Protein AF-X6G4X7-F1 (afdb_monomer)

Solvent-accessible surface area (backbone atoms only — not comparable to full-atom values): 8459 Å² total; per-residue (Å²): 106,70,67,59,50,53,50,50,56,53,48,49,55,52,48,54,55,52,49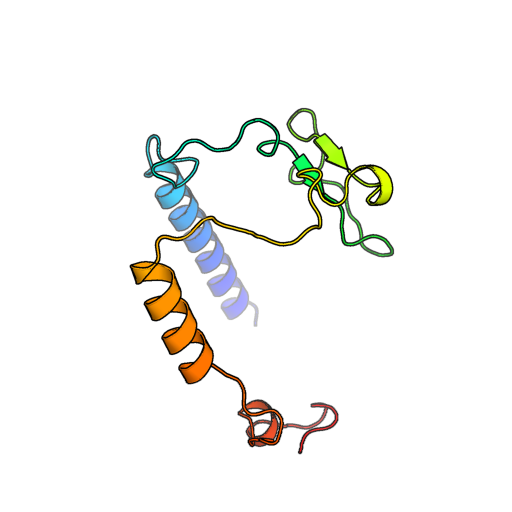,53,53,55,57,70,68,52,72,93,44,80,67,83,57,97,62,84,80,60,72,96,56,71,36,57,36,75,58,86,72,79,60,97,85,60,77,86,44,84,91,60,41,57,97,74,37,54,62,38,73,62,58,82,84,43,66,37,84,84,74,59,89,72,69,94,80,81,94,71,55,81,67,54,51,55,54,49,51,56,49,50,68,73,66,56,78,64,88,86,64,80,77,90,46,72,66,46,77,66,59,54,96,85,64,71,89,65,123

Nearest PDB structures (foldseek):
  7da2-assembly1_E  TM=2.557E-01  e=9.486E+00  Gallus gallus

Mean predicted aligned error: 10.56 Å

Radius of gyration: 23.16 Å; Cα contacts (8 Å, |Δi|>4): 43; chains: 1; bounding box: 55×40×49 Å

Foldseek 3Di:
DVVVVVVVVVVVVVVVVVVVVVVVVPPPCVPVDPDDDDPLCQQEDECPDDDPPDDDDPVQDDPSHPYDPDCVVQVVVVPDPNDDDDDDDPVVVVVVVVVCVVPPDDPVDDDQDPLLVPDDPPSPDDD

Sequence (127 aa):
IKDALGFLMTREIAHQKSFEKALYAIENNFPSGKLPGVEKYASMYVNTSQGDGDVAGPWNSGEEWDRIDDLEEVMPVDGGDGLATVKLGAKDMKVVARMADRTLSDPASDPTTGADLGAGPGAGRTK

Secondary structure (DSSP, 8-state):
-HHHHHHHHHHHHHHHHHHHHHHHT-TT-SSSSSS---HHHHSEEE----STT----TTTSSTT-EEE--HHHHSSTTSS-S-------HHHHHHHHHHHHHT---TT--PPPHHHHT--TT--S--

pLDDT: mean 89.06, std 7.94, range [59.69, 97.0]

Structure (mmCIF, N/CA/C/O backbone):
data_AF-X6G4X7-F1
#
_entry.id   AF-X6G4X7-F1
#
loop_
_atom_site.group_PDB
_atom_site.id
_atom_site.type_symbol
_atom_site.label_atom_id
_atom_site.label_alt_id
_atom_site.label_comp_id
_atom_site.label_asym_id
_atom_site.label_entity_id
_atom_site.label_seq_id
_atom_site.pdbx_PDB_ins_code
_atom_site.Cartn_x
_atom_site.Cartn_y
_atom_site.Cartn_z
_atom_site.occupancy
_atom_site.B_iso_or_equiv
_atom_site.auth_seq_id
_atom_site.auth_comp_id
_atom_site.auth_asym_id
_atom_site.auth_atom_id
_atom_site.pdbx_PDB_model_num
ATOM 1 N N . ILE A 1 1 ? 21.421 6.325 -27.385 1.00 80.62 1 ILE A N 1
ATOM 2 C CA . ILE A 1 1 ? 21.243 5.556 -26.122 1.00 80.62 1 ILE A CA 1
ATOM 3 C C . ILE A 1 1 ? 21.815 6.316 -24.925 1.00 80.62 1 ILE A C 1
ATOM 5 O O . ILE A 1 1 ? 21.036 6.650 -24.047 1.00 80.62 1 ILE A O 1
ATOM 9 N N . LYS A 1 2 ? 23.116 6.652 -24.895 1.00 88.50 2 LYS A N 1
ATOM 10 C CA . LYS A 1 2 ? 23.729 7.400 -23.776 1.00 88.50 2 LYS A CA 1
ATOM 11 C C . LYS A 1 2 ? 23.046 8.742 -23.481 1.00 88.50 2 LYS A C 1
ATOM 13 O O . LYS A 1 2 ? 22.734 8.997 -22.328 1.00 88.50 2 LYS A O 1
ATOM 18 N N . ASP A 1 3 ? 22.724 9.525 -24.510 1.00 88.56 3 ASP A N 1
ATOM 19 C CA . ASP A 1 3 ? 22.071 10.831 -24.316 1.00 88.56 3 ASP A CA 1
ATOM 20 C C . ASP A 1 3 ? 20.646 10.698 -23.762 1.00 88.56 3 ASP A C 1
ATOM 22 O O . ASP A 1 3 ? 20.257 11.425 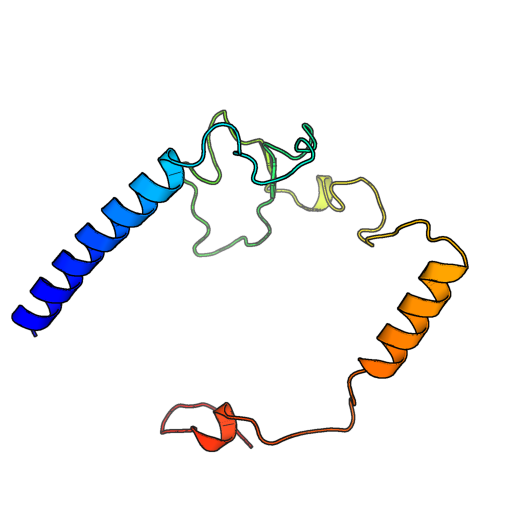-22.854 1.00 88.56 3 ASP A O 1
ATOM 26 N N . ALA A 1 4 ? 19.888 9.711 -24.251 1.00 91.50 4 ALA A N 1
ATOM 27 C CA . ALA A 1 4 ? 18.550 9.410 -23.745 1.00 91.50 4 ALA A CA 1
ATOM 28 C C . ALA A 1 4 ? 18.593 8.935 -22.282 1.00 91.50 4 ALA A C 1
ATOM 30 O O . ALA A 1 4 ? 17.826 9.427 -21.460 1.00 91.50 4 ALA A O 1
ATOM 31 N N . LEU A 1 5 ? 19.525 8.039 -21.934 1.00 94.06 5 LEU A N 1
ATOM 32 C CA . LEU A 1 5 ? 19.732 7.607 -20.548 1.00 94.06 5 LEU A CA 1
ATOM 33 C C . LEU A 1 5 ? 20.176 8.770 -19.651 1.00 94.06 5 LEU A C 1
ATOM 35 O O . LEU A 1 5 ? 19.668 8.904 -18.543 1.00 94.06 5 LEU A O 1
ATOM 39 N N . GLY A 1 6 ? 21.070 9.641 -20.128 1.00 93.81 6 GLY A N 1
ATOM 40 C CA . GLY A 1 6 ? 21.505 10.836 -19.400 1.00 93.81 6 GLY A CA 1
ATOM 41 C C . GLY A 1 6 ? 20.353 11.796 -19.103 1.00 93.81 6 GLY A C 1
ATOM 42 O O . GLY A 1 6 ? 20.211 12.270 -17.973 1.00 93.81 6 GLY A O 1
ATOM 43 N N . PHE A 1 7 ? 19.483 12.028 -20.089 1.00 95.56 7 PHE A N 1
ATOM 44 C CA . PHE A 1 7 ? 18.266 12.811 -19.894 1.00 95.56 7 PHE A CA 1
ATOM 45 C C . PHE A 1 7 ? 17.334 12.160 -18.865 1.00 95.56 7 PHE A C 1
ATOM 47 O O . PHE A 1 7 ? 16.928 12.829 -17.917 1.00 95.56 7 PHE A O 1
ATOM 54 N N . LEU A 1 8 ? 17.036 10.863 -19.009 1.00 97.00 8 LEU A N 1
ATOM 55 C CA . LEU A 1 8 ? 16.141 10.146 -18.096 1.00 97.00 8 LEU A CA 1
ATOM 56 C C . LEU A 1 8 ? 16.673 10.142 -16.659 1.00 97.00 8 LEU A C 1
ATOM 58 O O . LEU A 1 8 ? 15.941 10.540 -15.764 1.00 97.00 8 LEU A O 1
ATOM 62 N N . MET A 1 9 ? 17.954 9.832 -16.432 1.00 94.12 9 MET A N 1
ATOM 63 C CA . MET A 1 9 ? 18.559 9.903 -15.090 1.00 94.12 9 MET A CA 1
ATOM 64 C C . MET A 1 9 ? 18.446 11.307 -14.479 1.00 94.12 9 MET A C 1
ATOM 66 O O . MET A 1 9 ? 18.146 11.455 -13.298 1.00 94.12 9 MET A O 1
ATOM 70 N N . THR A 1 10 ? 18.620 12.355 -15.289 1.00 94.94 10 THR A N 1
ATOM 71 C CA . THR A 1 10 ? 18.449 13.742 -14.829 1.00 94.94 10 THR A CA 1
ATOM 72 C C . THR A 1 10 ? 16.996 14.039 -14.455 1.00 94.94 10 THR A C 1
ATOM 74 O O . THR A 1 10 ? 16.731 14.737 -13.473 1.00 94.94 10 THR A O 1
ATOM 77 N N . ARG A 1 11 ? 16.036 13.510 -15.221 1.00 96.94 11 ARG A N 1
ATOM 78 C CA . ARG A 1 11 ? 14.611 13.622 -14.896 1.00 96.94 11 ARG A CA 1
ATOM 79 C C . ARG A 1 11 ? 14.255 12.847 -13.631 1.00 96.94 11 ARG A C 1
ATOM 81 O O . ARG A 1 11 ? 13.521 13.402 -12.822 1.00 96.94 11 ARG A O 1
ATOM 88 N N . GLU A 1 12 ? 14.831 11.670 -13.405 1.00 95.50 12 GLU A N 1
ATOM 89 C CA . GLU A 1 12 ? 14.632 10.914 -12.161 1.00 95.50 12 GLU A CA 1
ATOM 90 C C . GLU A 1 12 ? 15.142 11.677 -10.933 1.00 95.50 12 GLU A C 1
ATOM 92 O O . GLU A 1 12 ? 14.427 11.775 -9.939 1.00 95.50 12 GLU A O 1
ATOM 97 N N . ILE A 1 13 ? 16.306 12.334 -11.020 1.00 96.19 13 ILE A N 1
ATOM 98 C CA . ILE A 1 13 ? 16.792 13.224 -9.946 1.00 96.19 13 ILE A CA 1
ATOM 99 C C . ILE A 1 13 ? 15.781 14.349 -9.674 1.00 96.19 13 ILE A C 1
ATOM 101 O O . ILE A 1 13 ? 15.489 14.682 -8.522 1.00 96.19 13 ILE A O 1
ATOM 105 N N . ALA A 1 14 ? 15.225 14.950 -10.732 1.00 95.62 14 ALA A N 1
ATOM 106 C CA . ALA A 1 14 ? 14.211 15.990 -10.586 1.00 95.62 14 ALA A CA 1
ATOM 107 C C . ALA A 1 14 ? 12.912 15.450 -9.962 1.00 95.62 14 ALA A C 1
ATOM 109 O O . ALA A 1 14 ? 12.311 16.140 -9.136 1.00 95.62 14 ALA A O 1
ATOM 110 N N . HIS A 1 15 ? 12.493 14.234 -10.324 1.00 95.94 15 HIS A N 1
ATOM 111 C CA . HIS A 1 15 ? 11.320 13.573 -9.757 1.00 95.94 15 HIS A CA 1
ATOM 112 C C . HIS A 1 15 ? 11.516 13.276 -8.268 1.00 95.94 15 HIS A C 1
ATOM 114 O O . HIS A 1 15 ? 10.685 13.708 -7.472 1.00 95.94 15 HIS A O 1
ATOM 120 N N . GLN A 1 16 ? 12.634 12.658 -7.874 1.00 96.69 16 GLN A N 1
ATOM 121 C CA . GLN A 1 16 ? 12.958 12.379 -6.467 1.00 96.69 16 GLN A CA 1
ATOM 122 C C . GLN A 1 16 ? 12.909 13.653 -5.618 1.00 96.69 16 GLN A C 1
ATOM 124 O O . GLN A 1 16 ? 12.159 13.729 -4.647 1.00 96.69 16 GLN A O 1
ATOM 129 N N . LYS A 1 17 ? 13.597 14.714 -6.061 1.00 94.31 17 LYS A N 1
ATOM 130 C CA . LYS A 1 17 ? 13.579 16.013 -5.375 1.00 94.31 17 LYS A CA 1
ATOM 131 C C . LYS A 1 17 ? 12.171 16.604 -5.262 1.00 94.31 17 LYS A C 1
ATOM 133 O O . LYS A 1 17 ? 11.845 17.231 -4.255 1.00 94.31 17 LYS A O 1
ATOM 138 N N . SER A 1 18 ? 11.354 16.474 -6.308 1.00 93.94 18 SER A N 1
ATOM 139 C CA . SER A 1 18 ? 9.981 16.982 -6.301 1.00 93.94 18 SER A CA 1
ATOM 140 C C . SER A 1 18 ? 9.100 16.205 -5.322 1.00 93.94 18 SER A C 1
ATOM 142 O O . SER A 1 18 ? 8.339 16.826 -4.582 1.00 93.94 18 SER A O 1
ATOM 144 N N . PHE A 1 19 ? 9.209 14.875 -5.298 1.00 93.06 19 PHE A N 1
ATOM 145 C CA . PHE A 1 19 ? 8.426 14.023 -4.406 1.00 93.06 19 PHE A CA 1
ATOM 146 C C . PHE A 1 19 ? 8.822 14.200 -2.940 1.00 93.06 19 PHE A C 1
ATOM 148 O O . PHE A 1 19 ? 7.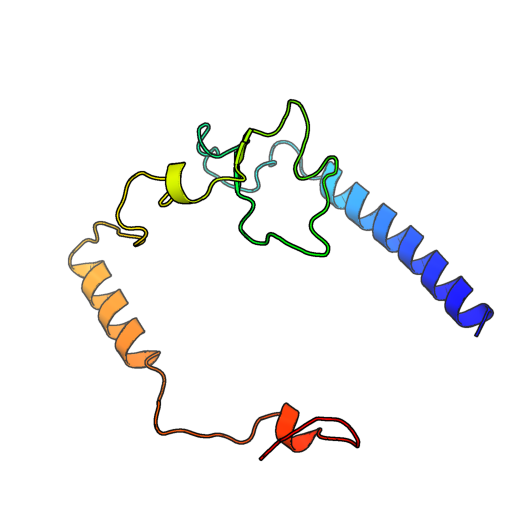935 14.360 -2.109 1.00 93.06 19 PHE A O 1
ATOM 155 N N . GLU A 1 20 ? 10.115 14.279 -2.619 1.00 93.44 20 GLU A N 1
ATOM 156 C CA . GLU A 1 20 ? 10.571 14.545 -1.246 1.00 93.44 20 GLU A CA 1
ATOM 157 C C . GLU A 1 20 ? 10.098 15.910 -0.737 1.00 93.44 20 GLU A C 1
ATOM 159 O O . GLU A 1 20 ? 9.599 16.024 0.381 1.00 93.44 20 GLU A O 1
ATOM 164 N N . LYS A 1 21 ? 10.177 16.956 -1.573 1.00 90.81 21 LYS A N 1
ATOM 165 C CA . LYS A 1 21 ? 9.638 18.275 -1.211 1.00 90.81 21 LYS A CA 1
ATOM 166 C C . LYS A 1 21 ? 8.135 18.244 -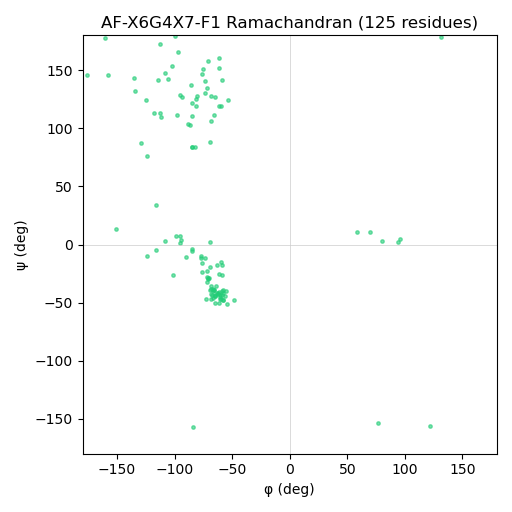0.965 1.00 90.81 21 LYS A C 1
ATOM 168 O O . LYS A 1 21 ? 7.670 18.911 -0.048 1.00 90.81 21 LYS A O 1
ATOM 173 N N . ALA A 1 22 ? 7.387 17.513 -1.789 1.00 88.38 22 ALA A N 1
ATOM 174 C CA . ALA A 1 22 ? 5.953 17.355 -1.592 1.00 88.38 22 ALA A CA 1
ATOM 175 C C . ALA A 1 22 ? 5.656 16.593 -0.293 1.00 88.38 22 ALA A C 1
ATOM 177 O O . ALA A 1 22 ? 4.808 17.034 0.474 1.00 88.38 22 ALA A O 1
ATOM 178 N N . LEU A 1 23 ? 6.392 15.511 -0.015 1.00 85.06 23 LEU A N 1
ATOM 179 C CA . LEU A 1 23 ? 6.251 14.715 1.204 1.00 85.06 23 LEU A CA 1
ATOM 180 C C . LEU A 1 23 ? 6.511 15.557 2.460 1.00 85.06 23 LEU A C 1
ATOM 182 O O . LEU A 1 23 ? 5.699 15.544 3.379 1.00 85.06 23 LEU A O 1
ATOM 186 N N . TYR A 1 24 ? 7.590 16.341 2.482 1.00 84.44 24 TYR A N 1
ATOM 187 C CA . TYR A 1 24 ? 7.932 17.182 3.635 1.00 84.44 24 TYR A CA 1
ATOM 188 C C . TYR A 1 24 ? 7.088 18.453 3.771 1.00 84.44 24 TYR A C 1
ATOM 190 O O . TYR A 1 24 ? 7.071 19.051 4.842 1.00 84.44 24 TYR A O 1
ATOM 198 N N . ALA A 1 25 ? 6.373 18.871 2.725 1.00 85.62 25 ALA A N 1
ATOM 199 C CA . ALA A 1 25 ? 5.411 19.971 2.819 1.00 85.62 25 ALA A CA 1
ATOM 200 C C . ALA A 1 25 ? 4.088 19.553 3.493 1.00 85.62 25 ALA A C 1
ATOM 202 O O . ALA A 1 25 ? 3.266 20.409 3.822 1.00 85.62 25 ALA A O 1
ATOM 203 N N . ILE A 1 26 ? 3.860 18.251 3.689 1.00 79.88 26 ILE A N 1
ATOM 204 C CA . ILE A 1 26 ? 2.690 17.710 4.381 1.00 79.88 26 ILE A CA 1
ATOM 205 C C . ILE A 1 26 ? 2.977 17.711 5.893 1.00 79.88 26 ILE A C 1
ATOM 207 O O . ILE A 1 26 ? 3.413 16.717 6.468 1.00 79.88 26 ILE A O 1
ATOM 211 N N . GLU A 1 27 ? 2.745 18.845 6.554 1.00 70.25 27 GLU A N 1
ATOM 212 C CA . GLU A 1 27 ? 2.893 18.961 8.011 1.00 70.25 27 GLU A CA 1
ATOM 213 C C . GLU A 1 27 ? 1.761 18.222 8.753 1.00 70.25 27 GLU A C 1
ATOM 215 O O . GLU A 1 27 ? 0.585 18.361 8.414 1.00 70.25 27 GLU A O 1
ATOM 220 N N . ASN A 1 28 ? 2.106 17.451 9.793 1.00 67.44 28 ASN A N 1
ATOM 221 C CA . ASN A 1 28 ? 1.181 16.750 10.708 1.00 67.44 28 ASN A CA 1
ATOM 222 C C . ASN A 1 28 ? 0.198 15.743 10.081 1.00 67.44 28 ASN A C 1
ATOM 224 O O . ASN A 1 28 ? -0.720 15.288 10.757 1.00 67.44 28 ASN A O 1
ATOM 228 N N . ASN A 1 29 ? 0.357 15.389 8.808 1.00 59.69 29 ASN A N 1
ATOM 229 C CA . ASN A 1 29 ? -0.584 14.522 8.093 1.00 59.69 29 ASN A CA 1
ATOM 230 C C . ASN A 1 29 ? 0.077 13.200 7.672 1.00 59.69 29 ASN A C 1
ATOM 232 O O . ASN A 1 29 ? -0.243 12.625 6.633 1.00 59.69 29 ASN A O 1
ATOM 236 N N . PHE A 1 30 ? 1.001 12.725 8.516 1.00 61.66 30 PHE A N 1
ATOM 237 C CA . PHE A 1 30 ? 1.452 11.340 8.535 1.00 61.66 30 PHE A CA 1
ATOM 238 C C . PHE A 1 30 ? 0.979 10.682 9.843 1.00 61.66 30 PHE A C 1
ATOM 240 O O . PHE A 1 30 ? 1.477 11.052 10.908 1.00 61.66 30 PHE A O 1
ATOM 247 N N . PRO A 1 31 ? 0.008 9.750 9.789 1.00 64.12 31 PRO A N 1
ATOM 248 C CA . PRO A 1 31 ? -0.611 9.169 8.592 1.00 64.12 31 PRO A CA 1
ATOM 249 C C . PRO A 1 31 ? -1.601 10.118 7.895 1.00 64.12 31 PRO A C 1
ATOM 251 O O . PRO A 1 31 ? -2.253 10.943 8.531 1.00 64.12 31 PRO A O 1
ATOM 254 N N . SER A 1 32 ? -1.736 9.967 6.573 1.00 64.69 32 SER A N 1
ATOM 255 C CA . SER A 1 32 ? -2.705 10.707 5.761 1.00 64.69 32 SER A CA 1
ATOM 256 C C . SER A 1 32 ? -4.119 10.233 6.096 1.00 64.69 32 SER A C 1
ATOM 258 O O . SER A 1 32 ? -4.637 9.290 5.495 1.00 64.69 32 SER A O 1
ATOM 260 N N . GLY A 1 33 ? -4.739 10.841 7.098 1.00 67.12 33 GLY A N 1
ATOM 261 C CA . GLY A 1 33 ? -6.029 10.403 7.606 1.00 67.12 33 GLY A CA 1
ATOM 262 C C . GLY A 1 33 ? -6.545 11.334 8.692 1.00 67.12 33 GLY A C 1
ATOM 263 O O . GLY A 1 33 ? -5.786 11.882 9.480 1.00 67.12 33 GLY A O 1
ATOM 264 N N . LYS A 1 34 ? -7.869 11.516 8.747 1.00 70.00 34 LYS A N 1
ATOM 265 C CA . LYS A 1 34 ? -8.504 12.271 9.842 1.00 70.00 34 LYS A CA 1
ATOM 266 C C . LYS A 1 34 ? -8.494 11.512 11.169 1.00 70.00 34 LYS A C 1
ATOM 268 O O . LYS A 1 34 ? -8.675 12.126 12.213 1.00 70.00 34 LYS A O 1
ATOM 273 N N . LEU A 1 35 ? -8.378 10.187 11.111 1.00 78.50 35 LEU A N 1
ATOM 274 C CA . LEU A 1 35 ? -8.371 9.317 12.277 1.00 78.50 35 LEU A CA 1
ATOM 275 C C . LEU A 1 35 ? -6.946 8.819 12.529 1.00 78.50 35 LEU A C 1
ATOM 277 O O . LEU A 1 35 ? -6.241 8.535 11.557 1.00 78.50 35 LEU A O 1
ATOM 281 N N . PRO A 1 36 ? -6.534 8.696 13.802 1.00 80.88 36 PRO A N 1
ATOM 282 C CA . PRO A 1 36 ? -5.265 8.069 14.133 1.00 80.88 36 PRO A CA 1
ATOM 283 C C . PRO A 1 36 ? -5.252 6.611 13.663 1.00 80.88 36 PRO A C 1
ATOM 285 O O . PRO A 1 36 ? -6.296 5.956 13.585 1.00 80.88 36 PRO A O 1
ATOM 288 N N . GLY A 1 37 ? -4.055 6.108 13.361 1.00 83.25 37 GLY A N 1
ATOM 289 C CA . GLY A 1 37 ? -3.849 4.686 13.108 1.00 83.25 37 GLY A CA 1
ATOM 290 C C . GLY A 1 37 ? -4.202 3.836 14.332 1.00 83.25 37 GLY A C 1
ATOM 291 O O . GLY A 1 37 ? -4.262 4.324 15.461 1.00 83.25 37 GLY A O 1
ATOM 292 N N . VAL A 1 38 ? -4.434 2.546 14.104 1.00 87.69 38 VAL A N 1
ATOM 293 C CA . VAL A 1 38 ? -4.649 1.578 15.183 1.00 87.69 38 VAL A CA 1
ATOM 294 C C . VAL A 1 38 ? -3.282 1.088 15.657 1.00 87.69 38 VAL A C 1
ATOM 296 O O . VAL A 1 38 ? -2.608 0.374 14.922 1.00 87.69 38 VAL A O 1
ATOM 299 N N . GLU A 1 39 ? -2.890 1.469 16.876 1.00 88.50 39 GLU A N 1
ATOM 300 C CA . GLU A 1 39 ? -1.549 1.238 17.447 1.00 88.50 39 GLU A CA 1
ATOM 301 C C . GLU A 1 39 ? -1.061 -0.207 17.281 1.00 88.50 39 GLU A C 1
ATOM 303 O O . GLU A 1 39 ? 0.017 -0.423 16.740 1.00 88.50 39 GLU A O 1
ATOM 308 N N . LYS A 1 40 ? -1.902 -1.199 17.614 1.00 88.75 40 LYS A N 1
ATOM 309 C CA . LYS A 1 40 ? -1.563 -2.632 17.505 1.00 88.75 40 LYS A CA 1
ATOM 310 C C . LYS A 1 40 ? -1.195 -3.122 16.096 1.00 88.75 40 LYS A C 1
ATOM 312 O O . LYS A 1 40 ? -0.703 -4.233 15.962 1.00 88.75 40 LYS A O 1
ATOM 317 N N . TYR A 1 41 ? -1.485 -2.346 15.054 1.00 89.56 41 TYR A N 1
ATOM 318 C CA . TYR A 1 41 ? -1.192 -2.696 13.661 1.00 89.56 41 TYR A CA 1
ATOM 319 C C . TYR A 1 41 ? -0.187 -1.746 13.011 1.00 89.56 41 TYR A C 1
ATOM 321 O O . TYR A 1 41 ? 0.197 -1.967 11.868 1.00 89.56 41 TYR A O 1
ATOM 329 N N . ALA A 1 42 ? 0.225 -0.683 13.706 1.00 90.69 42 ALA A N 1
ATOM 330 C CA . ALA A 1 42 ? 1.025 0.386 13.117 1.00 90.69 42 ALA A CA 1
ATOM 331 C C . ALA A 1 42 ? 2.469 -0.044 12.802 1.00 90.69 42 ALA A C 1
ATOM 333 O O . ALA A 1 42 ? 3.044 0.462 11.842 1.00 90.69 42 ALA A O 1
ATOM 334 N N . SER A 1 43 ? 3.012 -0.989 13.574 1.00 93.56 43 SER A N 1
ATOM 335 C CA . SER A 1 43 ? 4.371 -1.532 13.423 1.00 93.56 43 SER A CA 1
ATOM 336 C C . SER A 1 43 ? 4.399 -2.960 12.877 1.00 93.56 43 SER A C 1
ATOM 338 O O . SER A 1 43 ? 5.462 -3.551 12.745 1.00 93.56 43 SER A O 1
ATOM 340 N N . MET A 1 44 ? 3.249 -3.546 12.544 1.00 93.12 44 MET A N 1
ATOM 341 C CA . MET A 1 44 ? 3.184 -4.945 12.132 1.00 93.12 44 MET A CA 1
ATOM 342 C C . MET A 1 44 ? 3.554 -5.111 10.654 1.00 93.12 44 MET A C 1
ATOM 344 O O . MET A 1 44 ? 2.917 -4.517 9.782 1.00 93.12 44 MET A O 1
ATOM 348 N N . TYR A 1 45 ? 4.532 -5.970 10.358 1.00 93.88 45 TYR A N 1
ATOM 349 C CA . TYR A 1 45 ? 4.843 -6.397 8.990 1.00 93.88 45 TYR A CA 1
ATOM 350 C C . TYR A 1 45 ? 4.517 -7.882 8.827 1.00 93.88 45 TYR A C 1
ATOM 352 O O . TYR A 1 45 ? 5.183 -8.732 9.410 1.00 93.88 45 TYR A O 1
ATOM 360 N N . VAL A 1 46 ? 3.511 -8.210 8.015 1.00 93.12 46 VAL A N 1
ATOM 361 C CA . VAL A 1 46 ? 3.086 -9.599 7.778 1.00 93.12 46 VAL A CA 1
ATOM 362 C C . VAL A 1 46 ? 3.712 -10.118 6.485 1.00 93.12 46 VAL A C 1
ATOM 364 O O . VAL A 1 46 ? 3.355 -9.673 5.389 1.00 93.12 46 VAL A O 1
ATOM 367 N N . ASN A 1 47 ? 4.633 -11.073 6.594 1.00 93.44 47 ASN A N 1
ATOM 368 C CA . ASN A 1 47 ? 5.332 -11.640 5.449 1.00 93.44 47 ASN A CA 1
ATOM 369 C C . ASN A 1 47 ? 4.499 -12.727 4.749 1.00 93.44 47 ASN A C 1
ATOM 371 O O . ASN A 1 47 ? 4.654 -13.924 4.989 1.00 93.44 47 ASN A O 1
ATOM 375 N N . THR A 1 48 ? 3.605 -12.294 3.859 1.00 90.81 48 THR A N 1
ATOM 376 C CA . THR A 1 48 ? 2.691 -13.181 3.115 1.00 90.81 48 THR A CA 1
ATOM 377 C C . THR A 1 48 ? 3.282 -13.782 1.836 1.00 90.81 48 THR A C 1
ATOM 379 O O . THR A 1 48 ? 2.625 -14.593 1.186 1.00 90.81 48 THR A O 1
ATOM 382 N N . SER A 1 49 ? 4.509 -13.409 1.461 1.00 89.25 49 SER A N 1
ATOM 383 C CA . SER A 1 49 ? 5.163 -13.857 0.228 1.00 89.25 49 SER A CA 1
ATOM 384 C C . SER A 1 49 ? 6.555 -14.395 0.536 1.00 89.25 49 SER A C 1
ATOM 386 O O . SER A 1 49 ? 7.543 -13.670 0.455 1.00 89.25 49 SER A O 1
ATOM 388 N N . GLN A 1 50 ? 6.615 -15.682 0.860 1.00 91.19 50 GLN A N 1
ATOM 389 C CA . GLN A 1 50 ? 7.831 -16.372 1.285 1.00 91.19 50 GLN A CA 1
ATOM 390 C C . GLN A 1 50 ? 8.426 -17.213 0.152 1.00 91.19 50 GLN A C 1
ATOM 392 O O . GLN A 1 50 ? 7.706 -17.687 -0.729 1.00 91.19 50 GLN A O 1
ATOM 397 N N . GLY A 1 51 ? 9.740 -17.441 0.204 1.00 90.62 51 GLY A N 1
ATOM 398 C CA . GLY A 1 51 ? 10.468 -18.287 -0.742 1.00 90.62 51 GLY A CA 1
ATOM 399 C C . GLY A 1 51 ? 11.583 -17.543 -1.474 1.00 90.62 51 GLY A C 1
ATOM 400 O O . GLY A 1 51 ? 12.122 -16.553 -0.978 1.00 90.62 51 GLY A O 1
ATOM 401 N N . ASP A 1 52 ? 11.950 -18.042 -2.654 1.00 93.50 52 ASP A N 1
ATOM 402 C CA . ASP A 1 52 ? 13.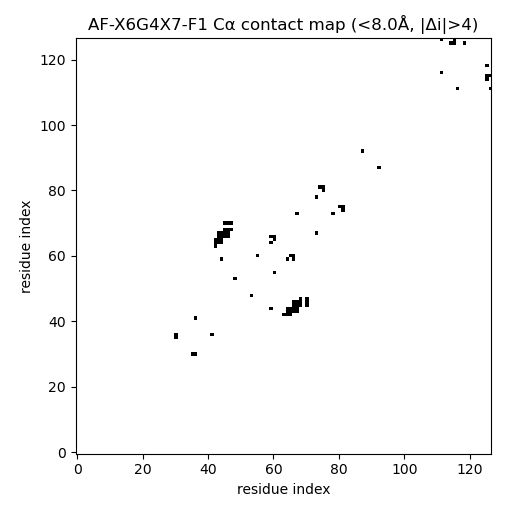041 -17.473 -3.446 1.00 93.50 52 ASP A CA 1
ATOM 403 C C . ASP A 1 52 ? 12.762 -16.004 -3.797 1.00 93.50 52 ASP A C 1
ATOM 405 O O . ASP A 1 52 ? 11.800 -15.681 -4.494 1.00 93.50 52 ASP A O 1
ATOM 409 N N . GLY A 1 53 ? 13.640 -15.111 -3.333 1.00 89.81 53 GLY A N 1
ATOM 410 C CA . GLY A 1 53 ? 13.515 -13.668 -3.538 1.00 89.81 53 GLY A CA 1
ATOM 411 C C . GLY A 1 53 ? 12.860 -12.901 -2.386 1.00 89.81 53 GLY A C 1
ATOM 412 O O . GLY A 1 53 ? 12.683 -11.692 -2.526 1.00 89.81 53 GLY A O 1
ATOM 413 N N . ASP A 1 54 ? 12.541 -13.548 -1.261 1.00 95.06 54 ASP A N 1
ATOM 414 C CA . ASP A 1 54 ? 12.213 -12.843 -0.014 1.00 95.06 54 ASP A CA 1
ATOM 415 C C . ASP A 1 54 ? 13.469 -12.147 0.546 1.00 95.06 54 ASP A C 1
ATOM 417 O O . ASP A 1 54 ? 14.537 -12.756 0.674 1.00 95.06 54 ASP A O 1
ATOM 421 N N . VAL A 1 55 ? 13.361 -10.845 0.832 1.00 93.94 55 VAL A N 1
ATOM 422 C CA . VAL A 1 55 ? 14.487 -9.994 1.240 1.00 93.94 55 VAL A CA 1
ATOM 423 C C . VAL A 1 55 ? 14.108 -9.134 2.442 1.00 93.94 55 VAL A C 1
ATOM 425 O O . VAL A 1 55 ? 13.088 -8.439 2.453 1.00 93.94 55 VAL A O 1
ATOM 428 N N . ALA A 1 56 ? 14.996 -9.132 3.434 1.00 93.25 56 ALA A N 1
ATOM 429 C CA . ALA A 1 56 ? 14.942 -8.237 4.580 1.00 93.25 56 ALA A CA 1
ATOM 430 C C . ALA A 1 56 ? 15.621 -6.891 4.273 1.00 93.25 56 ALA A C 1
ATOM 432 O O . ALA A 1 56 ? 16.709 -6.838 3.693 1.00 93.25 56 ALA A O 1
ATOM 433 N N . GLY A 1 57 ? 14.993 -5.800 4.700 1.00 95.06 57 GLY A N 1
ATOM 434 C CA . GLY A 1 57 ? 15.496 -4.439 4.572 1.00 95.06 57 GLY A CA 1
ATOM 435 C C . GLY A 1 57 ? 14.815 -3.486 5.559 1.00 95.06 57 GLY A C 1
ATOM 436 O O . GLY A 1 57 ? 13.898 -3.886 6.273 1.00 95.06 57 GLY A O 1
ATOM 437 N N . PRO A 1 58 ? 15.211 -2.202 5.595 1.00 95.12 58 PRO A N 1
ATOM 438 C CA . PRO A 1 58 ? 14.672 -1.231 6.558 1.00 95.12 58 PRO A CA 1
ATOM 439 C C . PRO A 1 58 ? 13.147 -1.028 6.493 1.00 95.12 58 PRO A C 1
ATOM 441 O O . PRO A 1 58 ? 12.543 -0.496 7.417 1.00 95.12 58 PRO A O 1
ATOM 444 N N . TRP A 1 59 ? 12.510 -1.427 5.389 1.00 93.38 59 TRP A N 1
ATOM 445 C CA . TRP A 1 59 ? 11.063 -1.325 5.180 1.00 93.38 59 TRP A CA 1
ATOM 446 C C . TRP A 1 59 ? 10.263 -2.507 5.753 1.00 93.38 59 TRP A C 1
ATOM 448 O O . TRP A 1 59 ? 9.039 -2.495 5.656 1.00 93.38 59 TRP A O 1
ATOM 458 N N . ASN A 1 60 ? 10.923 -3.547 6.273 1.00 94.31 60 ASN A N 1
ATOM 459 C CA . ASN A 1 60 ? 10.260 -4.744 6.803 1.00 94.31 60 ASN A CA 1
ATOM 460 C C . ASN A 1 60 ? 11.035 -5.457 7.925 1.00 94.31 60 ASN A C 1
ATOM 462 O O . ASN A 1 60 ? 10.795 -6.636 8.199 1.00 94.31 60 ASN A O 1
ATOM 466 N N . SER A 1 61 ? 12.045 -4.801 8.492 1.00 93.44 61 SER A N 1
ATOM 467 C CA . SER A 1 61 ? 12.951 -5.323 9.519 1.00 93.44 61 SER A CA 1
ATOM 468 C C . SER A 1 61 ? 13.578 -4.152 10.276 1.00 93.44 61 SER A C 1
ATOM 470 O O . SER A 1 61 ? 13.838 -3.113 9.672 1.00 93.44 61 SER A O 1
ATOM 472 N N . GLY A 1 62 ? 13.838 -4.315 11.574 1.00 94.31 62 GLY A N 1
ATOM 473 C CA . GLY A 1 62 ? 14.337 -3.246 12.449 1.00 94.31 62 GLY A CA 1
ATOM 474 C C . GLY A 1 62 ? 13.532 -3.151 13.743 1.00 94.31 62 GLY A C 1
ATOM 475 O O . GLY A 1 62 ? 12.582 -3.906 13.928 1.00 94.31 62 GLY A O 1
ATOM 476 N N . GLU A 1 63 ? 13.914 -2.235 14.633 1.00 95.25 63 GLU A N 1
ATOM 477 C CA . GLU A 1 63 ? 13.214 -2.013 15.912 1.00 95.25 63 GLU A CA 1
ATOM 478 C C . GLU A 1 63 ? 11.822 -1.396 15.709 1.00 95.25 63 GLU A C 1
ATOM 480 O O . GLU A 1 63 ? 10.964 -1.480 16.583 1.00 95.25 63 GLU A O 1
ATOM 485 N N . GLU A 1 64 ? 11.584 -0.792 14.546 1.00 93.94 64 GLU A N 1
ATOM 486 C CA . GLU A 1 64 ? 10.309 -0.195 14.166 1.00 93.94 64 GLU A CA 1
ATOM 487 C C . GLU A 1 64 ? 9.248 -1.225 13.735 1.00 93.94 64 GLU A C 1
ATOM 489 O O . GLU A 1 64 ? 8.085 -0.843 13.566 1.00 93.94 64 GLU A O 1
ATOM 494 N N . TRP A 1 65 ? 9.631 -2.499 13.549 1.00 96.19 65 TRP A N 1
ATOM 495 C CA . TRP A 1 65 ? 8.787 -3.531 12.943 1.00 96.19 65 TRP A CA 1
ATOM 496 C C . TRP A 1 65 ? 8.606 -4.782 13.813 1.00 96.19 65 TRP A C 1
ATOM 498 O O . TRP A 1 6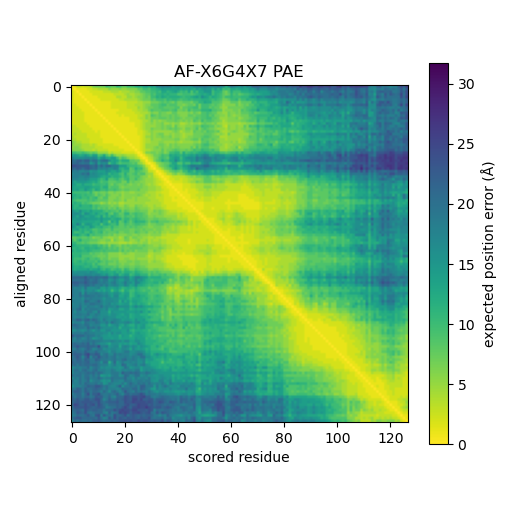5 ? 9.558 -5.505 14.100 1.00 96.19 65 TRP A O 1
ATOM 508 N N . ASP A 1 66 ? 7.347 -5.126 14.075 1.00 93.94 66 ASP A N 1
ATOM 509 C CA . ASP A 1 66 ? 6.919 -6.446 14.534 1.00 93.94 66 ASP A CA 1
ATOM 510 C C . ASP A 1 66 ? 6.722 -7.345 13.302 1.00 93.94 66 ASP A C 1
ATOM 512 O O . ASP A 1 66 ? 5.625 -7.443 12.735 1.00 93.94 66 ASP A O 1
ATOM 516 N N . ARG A 1 67 ? 7.816 -7.945 12.818 1.00 93.00 67 ARG A N 1
ATOM 517 C CA . ARG A 1 67 ? 7.781 -8.841 11.654 1.00 93.00 67 ARG A CA 1
ATOM 518 C C . ARG A 1 67 ? 7.160 -10.187 12.024 1.00 93.00 67 ARG A C 1
ATOM 520 O O . ARG A 1 67 ? 7.600 -10.838 12.966 1.00 93.00 67 ARG A O 1
ATOM 527 N N . ILE A 1 68 ? 6.200 -10.626 11.217 1.00 92.81 68 ILE A N 1
ATOM 528 C CA . ILE A 1 68 ? 5.544 -11.922 11.345 1.00 92.81 68 ILE A CA 1
ATOM 529 C C . ILE A 1 68 ? 5.815 -12.759 10.100 1.00 92.81 68 ILE A C 1
ATOM 531 O O . ILE A 1 68 ? 5.337 -12.440 9.009 1.00 92.81 68 ILE A O 1
ATOM 535 N N . ASP A 1 69 ? 6.568 -13.837 10.291 1.00 92.31 69 ASP A N 1
ATOM 536 C CA . ASP A 1 69 ? 6.837 -14.840 9.262 1.00 92.31 69 ASP A CA 1
ATOM 537 C C . ASP A 1 69 ? 5.969 -16.099 9.442 1.00 92.31 69 ASP A C 1
ATOM 539 O O . ASP A 1 69 ? 5.652 -16.761 8.458 1.00 92.31 69 ASP A O 1
ATOM 543 N N . ASP A 1 70 ? 5.512 -16.417 10.659 1.00 91.88 70 ASP A N 1
ATOM 544 C CA . ASP A 1 70 ? 4.545 -17.501 10.868 1.00 91.88 70 ASP A CA 1
ATOM 545 C C . ASP A 1 70 ? 3.108 -16.977 10.747 1.00 91.88 70 ASP A C 1
ATOM 547 O O . ASP A 1 70 ? 2.580 -16.302 11.631 1.00 91.88 70 ASP A O 1
ATOM 551 N N . LEU A 1 71 ? 2.474 -17.263 9.610 1.00 87.44 71 LEU A N 1
ATOM 552 C CA . LEU A 1 71 ? 1.121 -16.796 9.317 1.00 87.44 71 LEU A CA 1
ATOM 553 C C . LEU A 1 71 ? 0.045 -17.587 10.067 1.00 87.44 71 LEU A C 1
ATOM 555 O O . LEU A 1 71 ? -1.047 -17.054 10.267 1.00 87.44 71 LEU A O 1
ATOM 559 N N . GLU A 1 72 ? 0.322 -18.829 10.472 1.00 84.38 72 GLU A N 1
ATOM 560 C CA . GLU A 1 72 ? -0.658 -19.659 11.184 1.00 84.38 72 GLU A CA 1
ATOM 561 C C . GLU A 1 72 ? -0.892 -19.145 12.609 1.00 84.38 72 GLU A C 1
ATOM 563 O O . GLU A 1 72 ? -1.997 -19.270 13.137 1.00 84.38 72 GLU A O 1
ATOM 568 N N . GLU A 1 73 ? 0.113 -18.502 13.207 1.00 76.19 73 GLU A N 1
ATOM 569 C CA . GLU A 1 73 ? 0.009 -17.915 14.546 1.00 76.19 73 GLU A CA 1
ATOM 570 C C . GLU A 1 73 ? -0.863 -16.656 14.589 1.00 76.19 73 GLU A C 1
ATOM 572 O O . GLU A 1 73 ? -1.450 -16.341 15.628 1.00 76.19 73 GLU A O 1
ATOM 577 N N . VAL A 1 74 ? -0.942 -15.917 13.479 1.00 77.25 74 VAL A N 1
ATOM 578 C CA . VAL A 1 74 ? -1.485 -14.551 13.489 1.00 77.25 74 VAL A CA 1
ATOM 579 C C . VAL A 1 74 ? -2.637 -14.319 12.535 1.00 77.25 74 VAL A C 1
ATOM 581 O O . VAL A 1 74 ? -3.220 -13.247 12.599 1.00 77.25 74 VAL A O 1
ATOM 584 N N . MET A 1 75 ? -2.970 -15.236 11.625 1.00 82.94 75 MET A N 1
ATOM 585 C CA . MET A 1 75 ? -4.070 -15.011 10.687 1.00 82.94 75 MET A CA 1
ATOM 586 C C . MET A 1 75 ? -5.387 -15.623 11.188 1.00 82.94 75 MET A C 1
ATOM 588 O O . MET A 1 75 ? -5.436 -16.822 11.456 1.00 82.94 75 MET A O 1
ATOM 592 N N . PRO A 1 76 ? -6.489 -14.849 11.221 1.00 84.19 76 PRO A N 1
ATOM 593 C CA . PRO A 1 76 ? -6.590 -13.414 10.927 1.00 84.19 76 PRO A CA 1
ATOM 594 C C . PRO A 1 76 ? -5.994 -12.531 12.032 1.00 84.19 76 PRO A C 1
ATOM 596 O O . PRO A 1 76 ? -6.212 -12.769 13.216 1.00 84.19 76 PRO A O 1
ATOM 599 N N . VAL A 1 77 ? -5.304 -11.457 11.635 1.00 81.50 77 VAL A N 1
ATOM 600 C CA . VAL A 1 77 ? -4.552 -10.548 12.536 1.00 81.50 77 VAL A CA 1
ATOM 601 C C . VAL A 1 77 ? -5.446 -9.808 13.539 1.00 81.50 77 VAL A C 1
ATOM 603 O O . VAL A 1 77 ? -4.999 -9.274 14.557 1.00 81.50 77 VAL A O 1
ATOM 606 N N . ASP A 1 78 ? -6.745 -9.758 13.278 1.00 81.38 78 ASP A N 1
ATOM 607 C CA . ASP A 1 78 ? -7.750 -9.210 14.180 1.00 81.38 78 ASP A 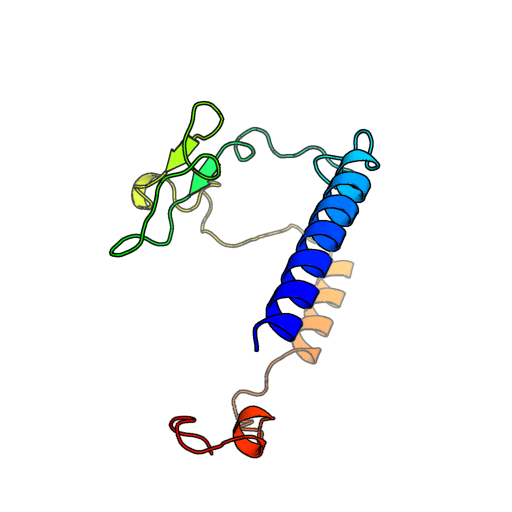CA 1
ATOM 608 C C . ASP A 1 78 ? -8.439 -10.250 15.072 1.00 81.38 78 ASP A C 1
ATOM 610 O O . ASP A 1 78 ? -9.285 -9.869 15.884 1.00 81.38 78 ASP A O 1
ATOM 614 N N . GLY A 1 79 ? -8.055 -11.527 14.972 1.00 80.56 79 GLY A N 1
ATOM 615 C CA . GLY A 1 79 ? -8.668 -12.650 15.685 1.00 80.56 79 GLY A CA 1
ATOM 616 C C . GLY A 1 79 ? -10.079 -12.992 15.199 1.00 80.56 79 GLY A C 1
ATOM 617 O O . GLY A 1 79 ? -10.798 -13.723 15.883 1.00 80.56 79 GLY A O 1
ATOM 618 N N . GLY A 1 80 ? -10.504 -12.419 14.069 1.00 83.81 80 GLY A N 1
ATOM 619 C CA . GLY A 1 80 ? -11.796 -12.679 13.450 1.00 83.81 80 GLY A CA 1
ATOM 620 C C . GLY A 1 80 ? -11.795 -13.927 12.568 1.00 83.81 80 GLY A C 1
ATOM 621 O O . GLY A 1 80 ? -10.979 -14.831 12.711 1.00 83.81 80 GLY A O 1
ATOM 622 N N . ASP A 1 81 ? -12.730 -13.959 11.625 1.00 86.25 81 ASP A N 1
ATOM 623 C CA . ASP A 1 81 ? -12.839 -14.979 10.574 1.00 86.25 81 ASP A CA 1
ATOM 624 C C . ASP A 1 81 ? -12.151 -14.552 9.261 1.00 86.25 81 ASP A C 1
ATOM 626 O O . ASP A 1 81 ? -12.221 -15.258 8.255 1.00 86.25 81 ASP A O 1
ATOM 630 N N . GLY A 1 82 ? -11.491 -13.388 9.261 1.00 82.94 82 GLY A N 1
ATOM 631 C CA . GLY A 1 82 ? -10.854 -12.794 8.088 1.00 82.94 82 GLY A CA 1
ATOM 632 C C . GLY A 1 82 ? -11.836 -12.069 7.167 1.00 82.94 82 GLY A C 1
ATOM 633 O O . GLY A 1 82 ? -11.426 -11.550 6.127 1.00 82.94 82 GLY A O 1
ATOM 634 N N . LEU A 1 83 ? -13.122 -11.994 7.532 1.00 84.44 83 LEU A N 1
ATOM 635 C CA . LEU A 1 83 ? -14.126 -11.239 6.798 1.00 84.44 83 LEU A CA 1
ATOM 636 C C . LEU A 1 83 ? -14.270 -9.835 7.385 1.00 84.44 83 LEU A C 1
ATOM 638 O O . LEU A 1 83 ? -14.569 -9.631 8.562 1.00 84.44 83 LEU A O 1
ATOM 642 N N . ALA A 1 84 ? -14.146 -8.829 6.521 1.00 81.50 84 ALA A N 1
ATOM 643 C CA . ALA A 1 84 ? -14.479 -7.462 6.888 1.00 81.50 84 ALA A CA 1
ATOM 644 C C . ALA A 1 84 ? -15.999 -7.339 7.089 1.00 81.50 84 ALA A C 1
ATOM 646 O O . ALA A 1 84 ? -16.768 -7.319 6.124 1.00 81.50 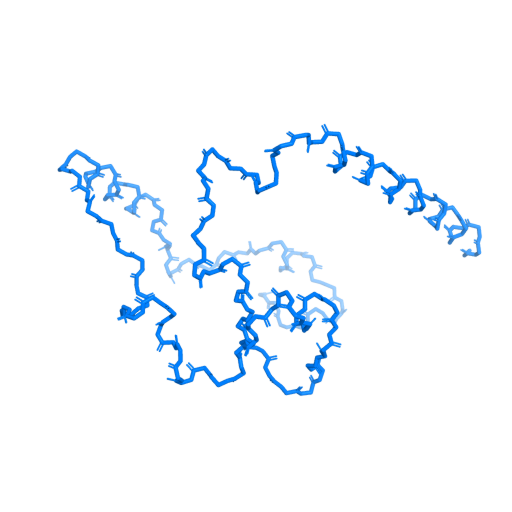84 ALA A O 1
ATOM 647 N N . THR A 1 85 ? -16.445 -7.235 8.342 1.00 82.25 85 THR A N 1
ATOM 648 C CA . THR A 1 85 ? -17.862 -7.047 8.680 1.00 82.25 85 THR A CA 1
ATOM 649 C C . THR A 1 85 ? -18.104 -5.689 9.331 1.00 82.25 85 THR A C 1
ATOM 651 O O . THR A 1 85 ? -17.311 -5.187 10.124 1.00 82.25 85 THR A O 1
ATOM 654 N N . VAL A 1 86 ? -19.233 -5.067 8.987 1.00 87.88 86 VAL A N 1
ATOM 655 C CA . VAL A 1 86 ? -19.673 -3.795 9.569 1.00 87.88 86 VAL A CA 1
ATOM 656 C C . VAL A 1 86 ? -21.155 -3.866 9.912 1.00 87.88 86 VAL A C 1
ATOM 658 O O . VAL A 1 86 ? -21.954 -4.460 9.186 1.00 87.88 86 VAL A O 1
ATOM 661 N N . LYS A 1 87 ? -21.550 -3.237 11.022 1.00 91.12 87 LYS A N 1
ATOM 662 C CA . LYS A 1 87 ? -22.968 -3.063 11.356 1.00 91.12 87 LYS A CA 1
ATOM 663 C C . LYS A 1 87 ? -23.513 -1.870 10.579 1.00 91.12 87 LYS A C 1
ATOM 665 O O . LYS A 1 87 ? -23.055 -0.749 10.774 1.00 91.12 87 LYS A O 1
ATOM 670 N N . LEU A 1 88 ? -24.503 -2.114 9.727 1.00 92.81 88 LEU A N 1
ATOM 671 C CA . LEU A 1 88 ? -25.158 -1.082 8.927 1.00 92.81 88 LEU A CA 1
ATOM 672 C C . LEU A 1 88 ? -26.571 -0.799 9.432 1.00 92.81 88 LEU A C 1
ATOM 674 O O . LEU A 1 88 ? -27.281 -1.693 9.895 1.00 92.81 88 LEU A O 1
ATOM 678 N N . GLY A 1 89 ? -27.003 0.453 9.288 1.00 96.56 89 GLY A N 1
ATOM 679 C CA . GLY A 1 89 ? -28.406 0.807 9.455 1.00 96.56 89 GLY A CA 1
ATOM 680 C C . GLY A 1 89 ? -29.258 0.272 8.299 1.00 96.56 89 GLY A C 1
ATOM 681 O O . GLY A 1 89 ? -28.781 0.067 7.183 1.00 96.56 89 GLY A O 1
ATOM 682 N N . ALA A 1 90 ? -30.564 0.119 8.529 1.00 95.44 90 ALA A N 1
ATOM 683 C CA . ALA A 1 90 ? -31.487 -0.429 7.529 1.00 95.44 90 ALA A CA 1
ATOM 684 C C . ALA A 1 90 ? -31.539 0.370 6.209 1.00 95.44 90 ALA A C 1
ATOM 686 O O . ALA A 1 90 ? -31.885 -0.182 5.165 1.00 95.44 90 ALA A O 1
ATOM 687 N N . LYS A 1 91 ? -31.226 1.674 6.238 1.00 96.00 91 LYS A N 1
ATOM 688 C CA . LYS A 1 91 ? -31.146 2.508 5.027 1.00 96.00 91 LYS A CA 1
ATOM 689 C C . LYS A 1 91 ? -29.902 2.173 4.203 1.00 96.00 91 LYS A C 1
ATOM 691 O O . LYS A 1 91 ? -30.031 1.951 3.003 1.00 96.00 91 LYS A O 1
ATOM 696 N N . ASP A 1 92 ? -28.744 2.064 4.846 1.00 96.00 92 ASP A N 1
ATOM 697 C CA . ASP A 1 92 ? -27.469 1.793 4.175 1.00 96.00 92 ASP A CA 1
ATOM 698 C C . ASP A 1 92 ? -27.438 0.382 3.593 1.00 96.00 92 ASP A C 1
ATOM 700 O O . ASP A 1 92 ? -27.015 0.198 2.455 1.00 96.00 92 ASP A O 1
ATOM 704 N N . MET A 1 93 ? -28.010 -0.600 4.302 1.00 94.94 93 MET A N 1
ATOM 705 C CA . MET A 1 93 ? -28.171 -1.960 3.771 1.00 94.94 93 MET A CA 1
ATOM 706 C C . MET A 1 93 ? -28.918 -1.981 2.430 1.00 94.94 93 MET A C 1
ATOM 708 O O . MET A 1 93 ? -28.534 -2.710 1.519 1.00 94.94 93 MET A O 1
ATOM 712 N N . LYS A 1 94 ? -29.964 -1.157 2.272 1.00 95.88 94 LYS A N 1
ATOM 713 C CA . LYS A 1 94 ? -30.710 -1.065 1.004 1.00 95.88 94 LYS A CA 1
ATOM 714 C C . LYS A 1 94 ? -29.876 -0.442 -0.113 1.00 95.88 94 LYS A C 1
ATOM 716 O O . LYS A 1 94 ? -30.033 -0.832 -1.268 1.00 95.88 94 LYS A O 1
ATOM 721 N N . VAL A 1 95 ? -29.027 0.532 0.214 1.00 96.50 95 VAL A N 1
ATOM 722 C CA . VAL A 1 95 ? -28.123 1.167 -0.756 1.00 96.50 95 VAL A CA 1
ATOM 723 C C . VAL A 1 95 ? -27.058 0.172 -1.211 1.00 96.50 95 VAL A C 1
ATOM 725 O O . VAL A 1 95 ? -26.860 0.017 -2.414 1.00 96.50 95 VAL A O 1
ATOM 728 N N . VAL A 1 96 ? -26.437 -0.545 -0.270 1.00 94.25 96 VAL A N 1
ATOM 729 C CA . VAL A 1 96 ? -25.424 -1.570 -0.559 1.00 94.25 96 VAL A CA 1
ATOM 730 C C . VAL A 1 96 ? -26.003 -2.690 -1.421 1.00 94.25 96 VAL A C 1
ATOM 732 O O . VAL A 1 96 ? -25.393 -3.030 -2.428 1.00 94.25 96 VAL A O 1
ATOM 735 N N . ALA A 1 97 ? -27.200 -3.198 -1.106 1.00 95.25 97 ALA A N 1
ATOM 736 C CA . ALA A 1 97 ? -27.847 -4.242 -1.907 1.00 95.25 97 ALA A CA 1
ATOM 737 C C . ALA A 1 97 ? -28.053 -3.809 -3.370 1.00 95.25 97 ALA A C 1
ATOM 739 O O . ALA A 1 97 ? -27.647 -4.506 -4.292 1.00 95.25 97 ALA A O 1
ATOM 740 N N . ARG A 1 98 ? -28.585 -2.599 -3.595 1.00 96.44 98 ARG A N 1
ATOM 741 C CA . ARG A 1 98 ? -28.763 -2.065 -4.957 1.00 96.44 98 ARG A CA 1
ATOM 742 C C . ARG A 1 98 ? -27.443 -1.842 -5.686 1.00 96.44 98 ARG A C 1
ATOM 744 O O . ARG A 1 98 ? -27.388 -1.969 -6.907 1.00 96.44 98 ARG A O 1
ATOM 751 N N . MET A 1 99 ? -26.400 -1.436 -4.963 1.00 96.31 99 MET A N 1
ATOM 752 C CA . MET A 1 99 ? -25.075 -1.280 -5.548 1.00 96.31 99 MET A CA 1
ATOM 753 C C . MET A 1 99 ? -24.516 -2.635 -5.976 1.00 96.31 99 MET A C 1
ATOM 755 O O . MET A 1 99 ? -24.062 -2.728 -7.111 1.00 96.31 99 MET A O 1
ATOM 759 N N . ALA A 1 100 ? -24.621 -3.654 -5.119 1.00 95.00 100 ALA A N 1
ATOM 760 C CA . ALA A 1 100 ? -24.184 -5.015 -5.410 1.00 95.00 100 ALA A CA 1
ATOM 761 C C . ALA A 1 100 ? -24.882 -5.583 -6.653 1.00 95.00 100 ALA A C 1
ATOM 763 O O . ALA A 1 100 ? -24.194 -6.051 -7.556 1.00 95.00 100 ALA A O 1
ATOM 764 N N . ASP A 1 101 ? -26.209 -5.446 -6.754 1.00 95.94 101 ASP A N 1
ATOM 765 C CA . ASP A 1 101 ? -26.974 -5.889 -7.931 1.00 95.94 101 ASP A CA 1
ATOM 766 C C . ASP A 1 101 ? -26.482 -5.212 -9.218 1.00 95.94 101 ASP A C 1
ATOM 768 O O . ASP A 1 101 ? -26.347 -5.844 -10.263 1.00 95.94 101 ASP A O 1
ATOM 772 N N . ARG A 1 102 ? -26.186 -3.909 -9.149 1.00 96.44 102 ARG A N 1
ATOM 773 C CA . ARG A 1 102 ? -25.723 -3.129 -10.304 1.00 96.44 102 ARG A CA 1
ATOM 774 C C . ARG A 1 102 ? -24.295 -3.479 -10.727 1.00 96.44 102 ARG A C 1
ATOM 776 O O . ARG A 1 102 ? -23.969 -3.327 -11.900 1.00 96.44 102 ARG A O 1
ATOM 783 N N . THR A 1 103 ? -23.436 -3.857 -9.786 1.00 95.31 103 THR A N 1
ATOM 784 C CA . THR A 1 103 ? -22.021 -4.173 -10.040 1.00 95.31 103 THR A CA 1
ATOM 785 C C . THR A 1 103 ? -21.760 -5.666 -10.163 1.00 95.31 103 THR A C 1
ATOM 787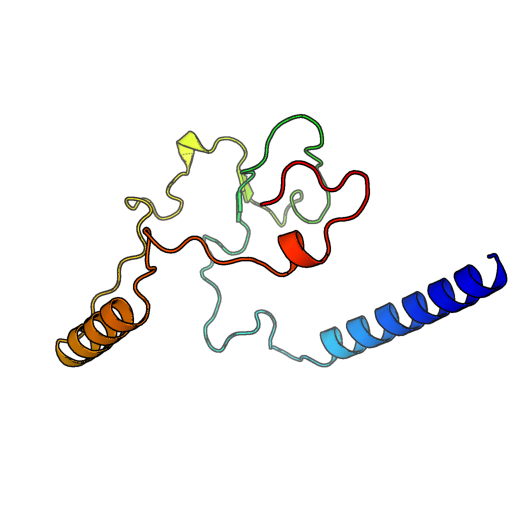 O O . THR A 1 103 ? -20.601 -6.072 -10.185 1.00 95.31 103 THR A O 1
ATOM 790 N N . LEU A 1 104 ? -22.810 -6.486 -10.190 1.00 95.88 104 LEU A N 1
ATOM 791 C CA . LEU A 1 104 ? -22.669 -7.922 -10.320 1.00 95.88 104 LEU A CA 1
ATOM 792 C C . LEU A 1 104 ? -21.980 -8.233 -11.653 1.00 95.88 104 LEU A C 1
ATOM 794 O O . LEU A 1 104 ? -22.479 -7.869 -12.718 1.00 95.88 104 LEU A O 1
ATOM 798 N N . SER A 1 105 ? -20.813 -8.875 -11.584 1.00 94.38 105 SER A N 1
ATOM 799 C CA . SER A 1 105 ? -20.108 -9.352 -12.772 1.00 94.38 105 SER A CA 1
ATOM 800 C C . SER A 1 105 ? -20.995 -10.327 -13.540 1.00 94.38 105 SER A C 1
ATOM 802 O O . SER A 1 105 ? -21.670 -11.150 -12.926 1.00 94.38 105 SER A O 1
ATOM 804 N N . ASP A 1 106 ? -20.960 -10.270 -14.870 1.00 94.69 106 ASP A N 1
ATOM 805 C CA . ASP A 1 106 ? -21.577 -11.283 -15.726 1.00 94.69 106 ASP A CA 1
ATOM 806 C C . ASP A 1 106 ? -20.573 -12.428 -15.955 1.00 94.69 106 ASP A C 1
ATOM 808 O O . ASP A 1 106 ? -19.641 -12.258 -16.743 1.00 94.69 106 ASP A O 1
ATOM 812 N N . PRO A 1 107 ? -20.716 -13.586 -15.279 1.00 93.31 107 PRO A N 1
ATOM 813 C CA . PRO A 1 107 ? -19.771 -14.693 -15.407 1.00 93.31 107 PRO A CA 1
ATOM 814 C C . PRO A 1 107 ? -19.896 -15.439 -16.742 1.00 93.31 107 PRO A C 1
ATOM 816 O O . PRO A 1 107 ? -19.044 -16.270 -17.047 1.00 93.31 107 PRO A O 1
ATOM 819 N N . ALA A 1 108 ? -20.955 -15.188 -17.518 1.00 95.12 108 ALA A N 1
ATOM 820 C CA . ALA A 1 108 ? -21.123 -15.758 -18.851 1.00 95.12 108 ALA A CA 1
ATOM 821 C C . ALA A 1 108 ? -20.514 -14.864 -19.942 1.00 95.12 108 ALA A C 1
ATOM 823 O O . ALA A 1 108 ? -20.401 -15.287 -21.094 1.00 95.12 108 ALA A O 1
ATOM 824 N N . SER A 1 109 ? -20.129 -13.635 -19.592 1.00 93.44 109 SER A N 1
ATOM 825 C CA . SER A 1 109 ? -19.497 -12.710 -20.519 1.00 93.44 109 SER A CA 1
ATOM 826 C C . SER A 1 109 ? -18.017 -13.030 -20.666 1.00 93.44 109 SER A C 1
ATOM 828 O O . SER A 1 109 ? -17.272 -13.086 -19.691 1.00 93.44 109 SER A O 1
ATOM 830 N N . ASP A 1 110 ? -17.587 -13.179 -21.914 1.00 91.62 110 ASP A N 1
ATOM 831 C CA . ASP A 1 110 ? -16.186 -13.331 -22.274 1.00 91.62 110 ASP A CA 1
ATOM 832 C C . ASP A 1 110 ? -15.812 -12.239 -23.299 1.00 91.62 110 ASP A C 1
ATOM 834 O O . ASP A 1 110 ? -15.717 -12.505 -24.502 1.00 91.62 110 ASP A O 1
ATOM 838 N N . PRO A 1 111 ? -15.623 -10.974 -22.872 1.00 92.38 111 PRO A N 1
ATOM 839 C CA . PRO A 1 111 ? -15.392 -9.853 -23.783 1.00 92.38 111 PRO A CA 1
ATOM 840 C C . PRO A 1 111 ? -13.964 -9.849 -24.347 1.00 92.38 111 PRO A C 1
ATOM 842 O O . PRO A 1 111 ? -13.013 -10.244 -23.672 1.00 92.38 111 PRO A O 1
ATOM 845 N N . THR A 1 112 ? -13.789 -9.394 -25.589 1.00 94.44 112 THR A N 1
ATOM 846 C CA . THR A 1 112 ? -12.457 -9.110 -26.147 1.00 94.44 112 THR A CA 1
ATOM 847 C C . THR A 1 112 ? -11.823 -7.953 -25.380 1.00 94.44 112 THR A C 1
ATOM 849 O O . THR A 1 112 ? -12.421 -6.885 -25.236 1.00 94.44 112 THR A O 1
ATOM 852 N N . THR A 1 113 ? -10.610 -8.162 -24.886 1.00 92.81 113 THR A N 1
ATOM 853 C CA . THR A 1 113 ? -9.856 -7.183 -24.105 1.00 92.81 113 THR A CA 1
ATOM 854 C C . THR A 1 113 ? -8.871 -6.410 -24.983 1.00 92.81 113 THR A C 1
ATOM 856 O O . THR A 1 113 ? -8.535 -6.810 -26.097 1.00 92.81 113 THR A O 1
ATOM 859 N N . GLY A 1 114 ? -8.339 -5.300 -24.464 1.00 89.88 114 GLY A N 1
ATOM 860 C CA . GLY A 1 114 ? -7.225 -4.606 -25.117 1.00 89.88 114 GLY A CA 1
ATOM 861 C C . GLY A 1 114 ? -5.957 -5.466 -25.226 1.00 89.88 114 GLY A C 1
ATOM 862 O O . GLY A 1 114 ? -5.164 -5.250 -26.137 1.00 89.88 114 GLY A O 1
ATOM 863 N N . ALA A 1 115 ? -5.789 -6.457 -24.341 1.00 89.38 115 ALA A N 1
ATOM 864 C CA . ALA A 1 115 ? -4.693 -7.418 -24.420 1.00 89.38 115 ALA A CA 1
ATOM 865 C C . ALA A 1 115 ? -4.851 -8.355 -25.628 1.00 89.38 115 ALA A C 1
ATOM 867 O O . ALA A 1 115 ? -3.867 -8.608 -26.316 1.00 89.38 115 ALA A O 1
ATOM 868 N N . ASP A 1 116 ? -6.081 -8.783 -25.935 1.00 91.50 116 ASP A N 1
ATOM 869 C CA . ASP A 1 116 ? -6.371 -9.578 -27.136 1.00 91.50 116 ASP A CA 1
ATOM 870 C C . ASP A 1 116 ? -6.097 -8.767 -28.415 1.00 91.50 116 ASP A C 1
ATOM 872 O O . ASP A 1 116 ? -5.451 -9.245 -29.342 1.00 91.50 116 ASP A O 1
ATOM 876 N N . LEU A 1 117 ? -6.530 -7.501 -28.453 1.00 92.25 117 LEU A N 1
ATOM 877 C CA . LEU A 1 117 ? -6.360 -6.630 -29.626 1.00 92.25 117 LEU A CA 1
ATOM 878 C C . LEU A 1 117 ? -4.904 -6.200 -29.869 1.00 92.25 117 LEU A C 1
ATOM 880 O O . LEU A 1 117 ? -4.527 -5.915 -31.005 1.00 92.25 117 LEU A O 1
ATOM 884 N N . GLY A 1 118 ? -4.102 -6.104 -28.807 1.00 89.50 118 GLY A N 1
ATOM 885 C CA . GLY A 1 118 ? -2.703 -5.670 -28.849 1.00 89.50 118 GLY A CA 1
ATOM 886 C C . GLY A 1 118 ? -1.687 -6.812 -28.916 1.00 89.50 118 GLY A C 1
ATOM 887 O O . GLY A 1 118 ? -0.489 -6.556 -28.775 1.00 89.50 118 GLY A O 1
ATOM 888 N N . ALA A 1 119 ? -2.139 -8.057 -29.083 1.00 90.12 119 ALA A N 1
ATOM 889 C CA . ALA A 1 119 ? -1.293 -9.239 -29.000 1.00 90.12 119 ALA A CA 1
ATOM 890 C C . ALA A 1 119 ? -0.245 -9.281 -30.127 1.00 90.12 119 ALA A C 1
ATOM 892 O O . ALA A 1 119 ? -0.560 -9.459 -31.304 1.00 90.12 119 ALA A O 1
ATOM 893 N N . GLY A 1 120 ? 1.027 -9.118 -29.756 1.00 82.12 120 GLY A N 1
ATOM 894 C CA . GLY A 1 120 ? 2.179 -9.287 -30.641 1.00 82.12 120 GLY A CA 1
ATOM 895 C C . GLY A 1 120 ? 2.860 -10.653 -30.479 1.00 82.12 120 GLY A C 1
ATOM 896 O O . GLY A 1 120 ? 2.465 -11.462 -29.633 1.00 82.12 120 GLY A O 1
ATOM 897 N N . PRO A 1 121 ? 3.927 -10.927 -31.250 1.00 86.50 121 PRO A N 1
ATOM 898 C CA . PRO A 1 121 ? 4.722 -12.140 -31.075 1.00 86.50 121 PRO A CA 1
ATOM 899 C C . PRO A 1 121 ? 5.201 -12.294 -29.622 1.00 86.50 121 PRO A C 1
ATOM 901 O O . PRO A 1 121 ? 5.847 -11.399 -29.083 1.00 86.50 121 PRO A O 1
ATOM 904 N N . GLY A 1 122 ? 4.887 -13.431 -28.992 1.00 84.62 122 GLY A N 1
ATOM 905 C CA . GLY A 1 122 ? 5.264 -13.731 -27.604 1.00 84.62 122 GLY A CA 1
ATOM 906 C C . GLY A 1 122 ? 4.221 -13.378 -26.535 1.00 84.62 122 GLY A C 1
ATOM 907 O O . GLY A 1 122 ? 4.477 -13.633 -25.363 1.00 84.62 122 GLY A O 1
ATOM 908 N N . ALA A 1 123 ? 3.041 -12.869 -26.904 1.00 82.00 123 ALA A N 1
ATOM 909 C CA . ALA A 1 123 ? 1.979 -12.488 -25.960 1.00 82.00 123 ALA A CA 1
ATOM 910 C C . ALA A 1 123 ? 1.289 -13.664 -25.221 1.00 82.00 123 ALA A C 1
ATOM 912 O O . ALA A 1 123 ? 0.381 -13.445 -24.424 1.00 82.00 123 ALA A O 1
ATOM 913 N N . GLY A 1 124 ? 1.713 -14.912 -25.449 1.00 86.00 124 GLY A N 1
ATOM 914 C CA . GLY A 1 124 ? 1.062 -16.096 -24.884 1.00 86.00 124 GLY A CA 1
ATOM 915 C C . GLY A 1 124 ? -0.237 -16.449 -25.615 1.00 86.00 124 GLY A C 1
ATOM 916 O O . GLY A 1 124 ? -0.369 -16.182 -26.807 1.00 86.00 124 GLY A O 1
ATOM 917 N N . ARG A 1 125 ? -1.176 -17.112 -24.925 1.00 86.31 125 ARG A N 1
ATOM 918 C CA . ARG A 1 125 ? -2.505 -17.409 -25.485 1.00 86.31 125 ARG A CA 1
ATOM 919 C C . ARG A 1 125 ? -3.420 -16.211 -25.263 1.00 86.31 125 ARG A C 1
ATOM 921 O O . ARG A 1 125 ? -3.663 -15.846 -24.117 1.00 86.31 125 ARG A O 1
ATOM 928 N N . THR A 1 126 ? -3.944 -15.671 -26.349 1.00 88.44 126 THR A N 1
ATOM 929 C CA . THR A 1 126 ? -5.032 -14.690 -26.363 1.00 88.44 126 THR A CA 1
ATOM 930 C C . THR A 1 126 ? -6.270 -15.327 -26.983 1.00 88.44 126 THR A C 1
ATOM 932 O O . THR A 1 126 ? -6.190 -16.461 -27.473 1.00 88.44 126 THR A O 1
ATOM 935 N N . LYS A 1 127 ? -7.406 -14.631 -26.947 1.00 82.06 127 LYS A N 1
ATOM 936 C CA . LYS A 1 127 ? -8.548 -15.021 -27.785 1.00 82.06 127 LYS A CA 1
ATOM 937 C C . LYS A 1 127 ? -8.230 -14.991 -29.272 1.00 82.06 127 LYS A C 1
ATOM 939 O O . LYS A 1 127 ? -7.304 -14.243 -29.666 1.00 82.06 127 LYS A O 1
#